Protein AF-A0A6A6KJC9-F1 (afdb_monomer_lite)

pLDDT: mean 79.43, std 9.62, range [48.19, 94.62]

Radius of gyration: 20.09 Å; chains: 1; bounding box: 45×22×59 Å

Secondary structure (DSSP, 8-state):
-HHHHHHHHHHHHS-GGGHHHHHHHHTTTT-TTEEEETTEEEETTEE---TT-THHHHHIIIIIS-PPPPP-PPPPTT-SS-HHHHHHHHHHHHHHHHHHHHHHHHHHHHHHHHHTT------

Structure (mmCIF, N/CA/C/O backbone):
data_AF-A0A6A6KJC9-F1
#
_entry.id   AF-A0A6A6KJC9-F1
#
loop_
_atom_site.group_PDB
_atom_site.id
_atom_site.type_symbol
_atom_site.label_atom_id
_atom_site.label_alt_id
_atom_site.label_comp_id
_atom_site.label_asym_id
_atom_site.label_entity_id
_atom_site.label_seq_id
_atom_site.pdbx_PDB_ins_code
_atom_site.Cartn_x
_atom_site.Cartn_y
_atom_site.Cartn_z
_atom_site.occupancy
_atom_site.B_iso_or_equiv
_atom_site.auth_seq_id
_atom_site.auth_comp_id
_atom_site.auth_asym_id
_atom_site.auth_atom_id
_atom_site.pdbx_PDB_model_num
ATOM 1 N N . MET A 1 1 ? -8.415 12.794 -8.286 1.00 52.62 1 MET A N 1
ATOM 2 C CA . MET A 1 1 ? -8.179 12.027 -9.533 1.00 52.62 1 MET A CA 1
ATOM 3 C C . MET A 1 1 ? -6.768 12.202 -10.103 1.00 52.62 1 MET A C 1
ATOM 5 O O . MET A 1 1 ? -6.273 11.248 -10.677 1.00 52.62 1 MET A O 1
ATOM 9 N N . MET A 1 2 ? -6.101 13.354 -9.926 1.00 54.94 2 MET A N 1
ATOM 10 C CA . MET A 1 2 ? -4.710 13.559 -10.385 1.00 54.94 2 MET A CA 1
ATOM 11 C C . MET A 1 2 ? -3.677 12.729 -9.589 1.00 54.94 2 MET A C 1
ATOM 13 O O . MET A 1 2 ? -2.766 12.174 -10.182 1.00 54.94 2 MET A O 1
ATOM 17 N N . LEU A 1 3 ? -3.915 12.525 -8.286 1.00 65.56 3 LEU A N 1
ATOM 18 C CA . LEU A 1 3 ? -3.017 11.786 -7.385 1.00 65.56 3 LEU A CA 1
ATOM 19 C C . LEU A 1 3 ? -2.833 10.303 -7.749 1.00 65.56 3 LEU A C 1
ATOM 21 O O . LEU A 1 3 ? -1.735 9.787 -7.636 1.00 65.56 3 LEU A O 1
ATOM 25 N N . LEU A 1 4 ? -3.868 9.629 -8.264 1.00 74.62 4 LEU A N 1
ATOM 26 C CA . LEU A 1 4 ? -3.800 8.188 -8.539 1.00 74.62 4 LEU A CA 1
ATOM 27 C C . LEU A 1 4 ? -2.798 7.848 -9.651 1.00 74.62 4 LEU A C 1
ATOM 29 O O . LEU A 1 4 ? -2.110 6.838 -9.583 1.00 74.62 4 LEU A O 1
ATOM 33 N N . LEU A 1 5 ? -2.726 8.683 -10.692 1.00 74.50 5 LEU A N 1
ATOM 34 C CA . LEU A 1 5 ? -1.767 8.486 -11.782 1.00 74.50 5 LEU A CA 1
ATOM 35 C C . LEU A 1 5 ? -0.338 8.785 -11.324 1.00 74.50 5 LEU A C 1
ATOM 37 O O . LEU A 1 5 ? 0.590 8.141 -11.805 1.00 74.50 5 LEU A O 1
ATOM 41 N N . ASP A 1 6 ? -0.173 9.729 -10.397 1.00 78.94 6 ASP A N 1
ATOM 42 C CA . ASP A 1 6 ? 1.119 10.041 -9.789 1.00 78.94 6 ASP A CA 1
ATOM 43 C C . ASP A 1 6 ? 1.570 8.928 -8.831 1.00 78.94 6 ASP A C 1
ATOM 45 O O . ASP A 1 6 ? 2.737 8.551 -8.86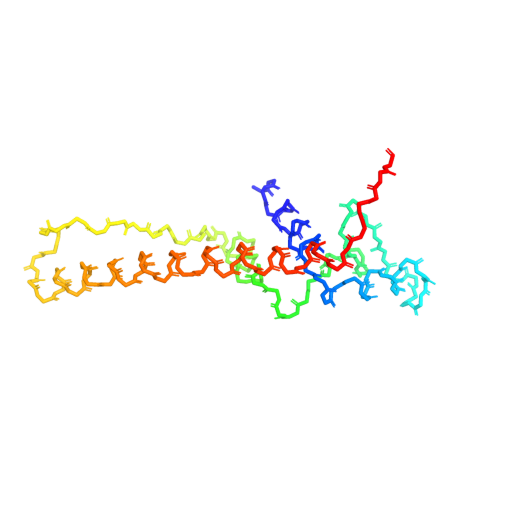4 1.00 78.94 6 ASP A O 1
ATOM 49 N N . ASP A 1 7 ? 0.649 8.325 -8.073 1.00 79.88 7 ASP A N 1
ATOM 50 C CA . ASP A 1 7 ? 0.915 7.155 -7.228 1.00 79.88 7 ASP A CA 1
ATOM 51 C C . ASP A 1 7 ? 1.340 5.951 -8.079 1.00 79.88 7 ASP A C 1
ATOM 53 O O . ASP A 1 7 ? 2.330 5.292 -7.772 1.00 79.88 7 ASP A O 1
ATOM 57 N N . ILE A 1 8 ? 0.638 5.697 -9.193 1.00 77.94 8 ILE A N 1
ATOM 58 C CA . ILE A 1 8 ? 1.004 4.637 -10.146 1.00 77.94 8 ILE A CA 1
ATOM 59 C C . ILE A 1 8 ? 2.374 4.923 -10.763 1.00 77.94 8 ILE A C 1
ATOM 61 O O . ILE A 1 8 ? 3.186 4.009 -10.890 1.00 77.94 8 ILE A O 1
ATOM 65 N N . ARG A 1 9 ? 2.653 6.179 -11.131 1.00 76.81 9 ARG A N 1
ATOM 66 C CA . ARG A 1 9 ? 3.959 6.562 -11.675 1.00 76.81 9 ARG A CA 1
ATOM 67 C C . ARG A 1 9 ? 5.062 6.343 -10.642 1.00 76.81 9 ARG A C 1
ATOM 69 O O . ARG A 1 9 ? 6.051 5.693 -10.959 1.00 76.81 9 ARG A O 1
ATOM 76 N N . SER A 1 10 ? 4.854 6.788 -9.405 1.00 76.94 10 SER A N 1
ATOM 77 C CA . SER A 1 10 ? 5.802 6.583 -8.312 1.00 76.94 10 SER A CA 1
ATOM 78 C C . SER A 1 10 ? 6.018 5.097 -8.017 1.00 76.94 10 SER A C 1
ATOM 80 O O . SER A 1 10 ? 7.159 4.681 -7.858 1.00 76.94 10 SER A O 1
ATOM 82 N N . GLU A 1 11 ? 4.968 4.266 -8.028 1.00 77.75 11 GLU A N 1
ATOM 83 C CA . GLU A 1 11 ? 5.092 2.809 -7.856 1.00 77.75 11 GLU A CA 1
ATOM 84 C C . GLU A 1 11 ? 5.934 2.171 -8.973 1.00 77.75 11 GLU A C 1
ATOM 86 O O . GLU A 1 11 ? 6.785 1.317 -8.707 1.00 77.75 11 GLU A O 1
ATOM 91 N N . ILE A 1 12 ? 5.705 2.589 -10.223 1.00 71.56 12 ILE A N 1
ATOM 92 C CA . ILE A 1 12 ? 6.445 2.105 -11.395 1.00 71.56 12 ILE A CA 1
ATOM 93 C C . ILE A 1 12 ? 7.914 2.549 -11.345 1.00 71.56 12 ILE A C 1
ATOM 95 O O . ILE A 1 12 ? 8.790 1.788 -11.757 1.00 71.56 12 ILE A O 1
ATOM 99 N N . GLU A 1 13 ? 8.194 3.750 -10.843 1.00 72.44 13 GLU A N 1
ATOM 100 C CA . GLU A 1 13 ? 9.547 4.306 -10.745 1.00 72.44 13 GLU A CA 1
ATOM 101 C C . GLU A 1 13 ? 10.355 3.727 -9.569 1.00 72.44 13 GLU A C 1
ATOM 103 O O . GLU A 1 13 ? 11.558 3.534 -9.718 1.00 72.44 13 GLU A O 1
ATOM 108 N N . ASN A 1 14 ? 9.721 3.399 -8.434 1.00 67.56 14 ASN A N 1
ATOM 109 C CA . ASN A 1 14 ? 10.399 2.955 -7.199 1.00 67.56 14 ASN A CA 1
ATOM 110 C C . ASN A 1 14 ? 10.549 1.425 -7.031 1.00 67.56 14 ASN A C 1
ATOM 112 O O . ASN A 1 14 ? 11.027 0.987 -5.987 1.00 67.56 14 ASN A O 1
ATOM 116 N N . THR A 1 15 ? 10.123 0.592 -7.994 1.00 66.06 15 THR A N 1
ATOM 117 C CA . THR A 1 15 ? 10.142 -0.883 -7.845 1.00 66.06 15 THR A CA 1
ATOM 118 C C . THR A 1 15 ? 11.050 -1.577 -8.871 1.00 66.06 15 THR A C 1
ATOM 120 O O . THR A 1 15 ? 10.670 -1.776 -10.026 1.00 66.06 15 THR A O 1
ATOM 123 N N . ASP A 1 16 ? 12.213 -2.055 -8.425 1.00 56.84 16 ASP A N 1
ATOM 124 C CA . ASP A 1 16 ? 13.262 -2.692 -9.243 1.00 56.84 16 ASP A CA 1
ATOM 125 C C . ASP A 1 16 ? 12.863 -3.896 -10.082 1.00 56.84 16 ASP A C 1
ATOM 127 O O . ASP A 1 16 ? 13.325 -4.073 -11.210 1.00 56.84 16 ASP A O 1
ATOM 131 N N . SER A 1 17 ? 11.960 -4.730 -9.571 1.00 55.03 17 SER A N 1
ATOM 132 C CA . SER A 1 17 ? 11.511 -5.942 -10.268 1.00 55.03 17 SER A CA 1
ATOM 133 C C . SER A 1 17 ? 10.755 -5.636 -11.573 1.00 55.03 17 SER A C 1
ATOM 135 O O . SER A 1 17 ? 10.410 -6.547 -12.321 1.00 55.03 17 SER A O 1
ATOM 137 N N . ARG A 1 18 ? 10.472 -4.354 -11.844 1.00 58.44 18 ARG A N 1
ATOM 138 C CA . ARG A 1 18 ? 9.682 -3.858 -12.979 1.00 58.44 18 ARG A CA 1
ATOM 139 C C . ARG A 1 18 ? 10.534 -3.170 -14.045 1.00 58.44 18 ARG A C 1
ATOM 141 O O . ARG A 1 18 ? 10.025 -2.929 -15.139 1.00 58.44 18 ARG A O 1
ATOM 148 N N . CYS A 1 19 ? 11.823 -2.936 -13.770 1.00 61.00 19 CYS A N 1
ATOM 149 C CA . CYS A 1 19 ? 12.797 -2.477 -14.763 1.00 61.00 19 CYS A CA 1
ATOM 150 C C . CYS A 1 19 ? 12.878 -3.449 -15.944 1.00 61.00 19 CYS A C 1
ATOM 152 O O . CYS A 1 19 ? 12.959 -3.002 -17.078 1.00 61.00 19 CYS A O 1
ATOM 154 N N . GLN A 1 20 ? 12.742 -4.757 -15.699 1.00 71.44 20 GLN A N 1
ATOM 155 C CA . GLN A 1 20 ? 12.757 -5.768 -16.757 1.00 71.44 20 GLN A CA 1
ATOM 156 C C . GLN A 1 20 ? 11.606 -5.589 -17.757 1.00 71.44 20 GLN A C 1
ATOM 158 O O . GLN A 1 20 ? 11.859 -5.485 -18.949 1.00 71.44 20 GLN A O 1
ATOM 163 N N . LEU A 1 21 ? 10.356 -5.487 -17.288 1.00 76.50 21 LEU A N 1
ATOM 164 C CA . LEU A 1 21 ? 9.208 -5.306 -18.184 1.00 76.50 21 LEU A CA 1
ATOM 165 C C . LEU A 1 21 ? 9.296 -3.969 -18.935 1.00 76.50 21 LEU A C 1
ATOM 167 O O . LEU A 1 21 ? 8.934 -3.893 -20.101 1.00 76.50 21 LEU A O 1
ATOM 171 N N . ARG A 1 22 ? 9.801 -2.914 -18.283 1.00 75.88 22 ARG A N 1
ATOM 172 C CA . ARG A 1 22 ? 10.021 -1.615 -18.932 1.00 75.88 22 ARG A CA 1
ATOM 173 C C . ARG A 1 22 ? 11.073 -1.718 -20.037 1.00 75.88 22 ARG A C 1
ATOM 175 O O . ARG A 1 22 ? 10.779 -1.324 -21.159 1.00 75.88 22 ARG A O 1
ATOM 182 N N . CYS A 1 23 ? 12.231 -2.311 -19.745 1.00 75.06 23 CYS A N 1
ATOM 183 C CA . CYS A 1 23 ? 13.276 -2.575 -20.731 1.00 75.06 23 CYS A CA 1
ATOM 184 C C . CYS A 1 23 ? 12.756 -3.438 -21.884 1.00 75.06 23 CYS A C 1
ATOM 186 O O . CYS A 1 23 ? 12.997 -3.108 -23.030 1.00 75.06 23 CYS A O 1
ATOM 188 N N . GLU A 1 24 ? 11.968 -4.481 -21.620 1.00 80.38 24 GLU A N 1
ATOM 189 C CA . GLU A 1 24 ? 11.394 -5.336 -22.669 1.00 80.38 24 GLU A CA 1
ATOM 190 C C . GLU A 1 24 ? 10.405 -4.588 -23.586 1.00 80.38 24 GLU A C 1
ATOM 192 O O . GLU A 1 24 ? 10.312 -4.902 -24.778 1.00 80.38 24 GLU A O 1
ATOM 197 N N . VAL A 1 25 ? 9.678 -3.591 -23.066 1.00 83.44 25 VAL A N 1
ATOM 198 C CA . VAL A 1 25 ? 8.823 -2.712 -23.884 1.00 83.44 25 VAL A CA 1
ATOM 199 C C . VAL A 1 25 ? 9.662 -1.688 -24.660 1.00 83.44 25 VAL A C 1
ATOM 201 O O . VAL A 1 25 ? 9.383 -1.457 -25.835 1.00 83.44 25 VAL A O 1
ATOM 204 N N . GLU A 1 26 ? 10.695 -1.103 -24.045 1.00 80.69 26 GLU A N 1
ATOM 205 C CA . GLU A 1 26 ? 11.609 -0.139 -24.690 1.00 80.69 26 GLU A CA 1
ATOM 206 C C . GLU A 1 26 ? 12.463 -0.789 -25.789 1.00 80.69 26 GLU A C 1
ATOM 208 O O . GLU A 1 26 ? 12.618 -0.222 -26.869 1.00 80.69 26 GLU A O 1
ATOM 213 N N . ASP A 1 27 ? 12.934 -2.013 -25.551 1.00 79.81 27 ASP A N 1
ATOM 214 C CA . ASP A 1 27 ? 13.699 -2.839 -26.489 1.00 79.81 27 ASP A CA 1
ATOM 215 C C . ASP A 1 27 ? 12.812 -3.447 -27.595 1.00 79.81 27 ASP A C 1
ATOM 217 O O . ASP A 1 27 ? 13.309 -4.119 -28.502 1.00 79.81 27 ASP A O 1
ATOM 221 N N . GLY A 1 28 ? 11.490 -3.235 -27.536 1.00 78.25 28 GLY A N 1
ATOM 222 C CA . GLY A 1 28 ? 10.529 -3.697 -28.540 1.00 78.25 28 GLY A CA 1
ATOM 223 C C . GLY A 1 28 ? 10.291 -5.211 -28.550 1.00 78.25 28 GLY A C 1
ATOM 224 O O . GLY A 1 28 ? 9.768 -5.741 -29.531 1.00 78.25 28 GLY A O 1
ATOM 225 N N . GLN A 1 29 ? 10.650 -5.921 -27.476 1.00 79.06 29 GLN A N 1
ATOM 226 C CA . GLN A 1 29 ? 10.538 -7.383 -27.395 1.00 79.06 29 GLN A CA 1
ATOM 227 C C . GLN A 1 29 ? 9.092 -7.868 -27.208 1.00 79.06 29 GLN A C 1
ATOM 229 O O . GLN A 1 29 ? 8.761 -8.983 -27.610 1.00 79.06 29 GLN A O 1
ATOM 234 N N . LEU A 1 30 ? 8.218 -7.036 -26.631 1.00 76.12 30 LEU A N 1
ATOM 235 C CA . LEU A 1 30 ? 6.838 -7.405 -26.283 1.00 76.12 30 LEU A CA 1
ATOM 236 C C . LEU A 1 30 ? 5.802 -7.123 -27.392 1.00 76.12 30 LEU A C 1
ATOM 238 O O . LEU A 1 30 ? 4.641 -7.513 -27.262 1.00 76.12 30 LEU A O 1
ATOM 242 N N . GLY A 1 31 ? 6.216 -6.519 -28.511 1.00 82.31 31 GLY A N 1
ATOM 243 C CA . GLY A 1 31 ? 5.363 -6.257 -29.677 1.00 82.31 31 GLY A CA 1
ATOM 244 C C . GLY A 1 31 ? 4.636 -4.904 -29.657 1.00 82.31 31 GLY A C 1
ATOM 245 O O . GLY A 1 31 ? 4.745 -4.125 -28.717 1.00 82.31 31 GLY A O 1
ATOM 246 N N . VAL A 1 32 ? 3.892 -4.620 -30.733 1.00 80.44 32 VAL A N 1
ATOM 247 C CA . VAL A 1 32 ? 3.322 -3.286 -31.043 1.00 80.44 32 VAL A CA 1
ATOM 248 C C . VAL A 1 32 ? 2.193 -2.822 -30.120 1.00 80.44 32 VAL A C 1
ATOM 250 O O . VAL A 1 32 ? 1.890 -1.633 -30.074 1.00 80.44 32 VAL A O 1
ATOM 253 N N . ASP A 1 33 ? 1.567 -3.746 -29.393 1.00 88.12 33 ASP A N 1
ATOM 254 C CA . ASP A 1 33 ? 0.469 -3.438 -28.471 1.00 88.12 33 ASP A CA 1
ATOM 255 C C . ASP A 1 33 ? 0.961 -2.873 -27.133 1.00 88.12 33 ASP A C 1
ATOM 257 O O . ASP A 1 33 ? 0.171 -2.312 -26.364 1.00 88.12 33 ASP A O 1
ATOM 261 N N . TRP A 1 34 ? 2.261 -3.017 -26.859 1.00 88.62 34 TRP A N 1
ATOM 262 C CA . TRP A 1 34 ? 2.918 -2.461 -25.688 1.00 88.62 34 TRP A CA 1
ATOM 263 C C . TRP A 1 34 ? 3.519 -1.104 -26.021 1.00 88.6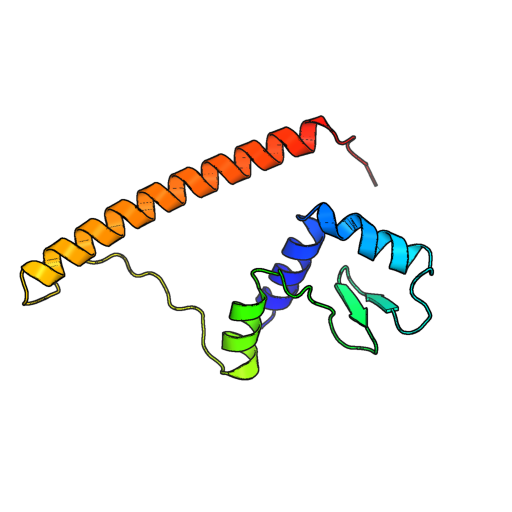2 34 TRP A C 1
ATOM 265 O O . TRP A 1 34 ? 4.197 -0.923 -27.029 1.00 88.62 34 TRP A O 1
ATOM 275 N N . SER A 1 35 ? 3.269 -0.127 -25.160 1.00 87.50 35 SER A N 1
ATOM 276 C CA . SER A 1 35 ? 3.826 1.215 -25.313 1.00 87.50 35 SER A CA 1
ATOM 277 C C . SER A 1 35 ? 4.078 1.844 -23.956 1.00 87.50 35 SER A C 1
ATOM 279 O O . SER A 1 35 ? 3.434 1.495 -22.967 1.00 87.50 35 SER A O 1
ATOM 281 N N . ILE A 1 36 ? 5.012 2.788 -23.907 1.00 84.50 36 ILE A N 1
ATOM 282 C CA . ILE A 1 36 ? 5.256 3.608 -22.722 1.00 84.50 36 ILE A CA 1
ATOM 283 C C . ILE A 1 36 ? 4.809 5.032 -23.028 1.00 84.50 36 ILE A C 1
ATOM 285 O O . ILE A 1 36 ? 5.165 5.602 -24.058 1.00 84.50 36 ILE A O 1
ATOM 289 N N . SER A 1 37 ? 4.017 5.617 -22.131 1.00 83.25 37 SER A N 1
ATOM 290 C CA . SER A 1 37 ? 3.558 7.001 -22.244 1.00 83.25 37 SER A CA 1
ATOM 291 C C . SER A 1 37 ? 3.645 7.693 -20.890 1.00 83.25 37 SER A C 1
ATOM 293 O O . SER A 1 37 ? 3.038 7.240 -19.923 1.00 83.25 37 SER A O 1
ATOM 295 N N . ASN A 1 38 ? 4.407 8.790 -20.807 1.00 77.94 38 ASN A N 1
ATOM 296 C CA . ASN A 1 38 ? 4.589 9.583 -19.581 1.00 77.94 38 ASN A CA 1
ATOM 297 C C . ASN A 1 38 ? 4.975 8.741 -18.342 1.00 77.94 38 ASN A C 1
ATOM 299 O O . ASN A 1 38 ? 4.448 8.959 -17.247 1.00 77.94 38 ASN A O 1
ATOM 303 N N . GLY A 1 39 ? 5.852 7.749 -18.538 1.00 77.75 39 GLY A N 1
ATOM 304 C CA . GLY A 1 39 ? 6.310 6.826 -17.490 1.00 77.75 39 GLY A CA 1
ATOM 305 C C . GLY A 1 39 ? 5.349 5.672 -17.166 1.00 77.75 39 GLY A C 1
ATOM 306 O O . GLY A 1 39 ? 5.671 4.833 -16.332 1.00 77.75 39 GLY A O 1
ATOM 307 N N . LEU A 1 40 ? 4.186 5.589 -17.823 1.00 82.19 40 LEU A N 1
ATOM 308 C CA . LEU A 1 40 ? 3.218 4.503 -17.646 1.00 82.19 40 LEU A CA 1
ATOM 309 C C . LEU A 1 40 ? 3.390 3.434 -18.725 1.00 82.19 40 LEU A C 1
ATOM 311 O O . LEU A 1 40 ? 3.508 3.758 -19.906 1.00 82.19 40 LEU A O 1
ATOM 315 N N . ILE A 1 41 ? 3.324 2.165 -18.323 1.00 86.69 41 ILE A N 1
ATOM 316 C CA . ILE A 1 41 ? 3.270 1.027 -19.245 1.00 86.69 41 ILE A CA 1
ATOM 317 C C . ILE A 1 41 ? 1.819 0.837 -19.693 1.00 86.69 41 ILE A C 1
ATOM 319 O O . ILE A 1 41 ? 0.910 0.725 -18.865 1.00 86.69 41 ILE A O 1
ATOM 323 N N . LEU A 1 42 ? 1.599 0.796 -21.003 1.00 87.88 42 LEU A N 1
ATOM 324 C CA . LEU A 1 42 ? 0.300 0.594 -21.626 1.00 87.88 42 LEU A CA 1
ATOM 325 C C . LEU A 1 42 ? 0.283 -0.711 -22.425 1.00 87.88 42 LEU A C 1
ATOM 327 O O . LEU A 1 42 ? 1.230 -1.013 -23.146 1.00 87.88 42 LEU A O 1
ATOM 331 N N . TYR A 1 43 ? -0.836 -1.427 -22.353 1.00 88.75 43 TYR A N 1
ATOM 332 C CA . TYR A 1 43 ? -1.177 -2.551 -23.220 1.00 88.75 43 TYR A CA 1
ATOM 333 C C . TYR A 1 43 ? -2.510 -2.258 -23.916 1.00 88.75 43 TYR A C 1
ATOM 335 O O . TYR A 1 43 ? -3.518 -2.029 -23.242 1.00 88.75 43 TYR A O 1
ATOM 343 N N . CYS A 1 4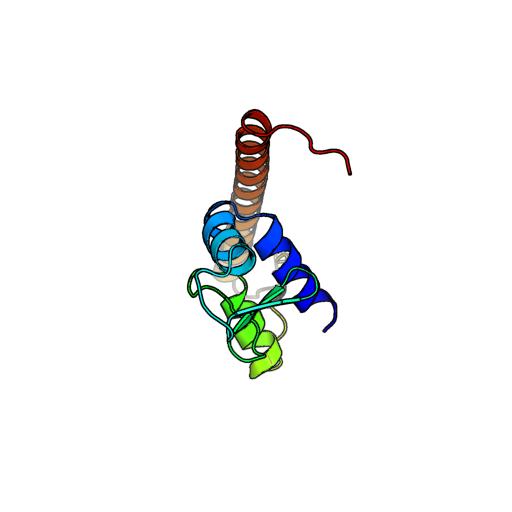4 ? -2.535 -2.219 -25.253 1.00 86.12 44 CYS A N 1
ATOM 344 C CA . CYS A 1 44 ? -3.739 -1.919 -26.048 1.00 86.12 44 CYS A CA 1
ATOM 345 C C . CYS A 1 44 ? -4.488 -0.653 -25.570 1.00 86.12 44 CYS A C 1
ATOM 347 O O . CYS A 1 44 ? -5.703 -0.677 -25.358 1.00 86.12 44 CYS A O 1
ATOM 349 N N . HIS A 1 45 ? -3.762 0.449 -25.346 1.00 83.31 45 HIS A N 1
ATOM 350 C CA . HIS A 1 45 ? -4.276 1.721 -24.798 1.00 83.31 45 HIS A CA 1
ATOM 351 C C . HIS A 1 45 ? -4.821 1.672 -23.357 1.00 83.31 45 HIS A C 1
ATOM 353 O O . HIS A 1 45 ? -5.473 2.617 -22.913 1.00 83.31 45 HIS A O 1
ATOM 359 N N . ARG A 1 46 ? -4.561 0.601 -22.601 1.00 86.69 46 ARG A N 1
ATOM 360 C CA . ARG A 1 46 ? -4.929 0.483 -21.183 1.00 86.69 46 ARG A CA 1
ATOM 361 C C . ARG A 1 46 ? -3.684 0.506 -20.317 1.00 86.69 46 ARG A C 1
ATOM 363 O O . ARG A 1 46 ? -2.675 -0.074 -20.695 1.00 86.69 46 ARG A O 1
ATOM 370 N N . ILE A 1 47 ? -3.770 1.133 -19.147 1.00 85.88 47 ILE A N 1
ATOM 371 C CA . ILE A 1 47 ? -2.680 1.097 -18.167 1.00 85.88 47 ILE A CA 1
ATOM 372 C C . ILE A 1 47 ? -2.495 -0.344 -17.707 1.00 85.88 47 ILE A C 1
ATOM 374 O O . ILE A 1 47 ? -3.433 -0.971 -17.210 1.00 85.88 47 ILE A O 1
ATOM 378 N N . TYR A 1 48 ? -1.286 -0.861 -17.890 1.00 85.69 48 TYR A N 1
ATOM 379 C CA . TYR A 1 48 ? -0.910 -2.161 -17.375 1.00 85.69 48 TYR A CA 1
ATOM 380 C C . TYR A 1 48 ? -0.475 -2.022 -15.915 1.00 85.69 48 TYR A C 1
ATOM 382 O O . TYR A 1 48 ? 0.471 -1.303 -15.588 1.00 85.69 48 TYR A O 1
ATOM 390 N N . LEU A 1 49 ? -1.165 -2.746 -15.038 1.00 82.31 49 LEU A N 1
ATOM 391 C CA . LEU A 1 49 ? -0.811 -2.908 -13.633 1.00 82.31 49 LEU A CA 1
ATOM 392 C C . LEU A 1 49 ? -0.521 -4.381 -13.381 1.00 82.31 49 LEU A C 1
ATOM 394 O O . LEU A 1 49 ? -1.293 -5.254 -13.777 1.00 82.31 49 LEU A O 1
ATOM 398 N N . GLN A 1 50 ? 0.596 -4.660 -12.715 1.00 79.62 50 GLN A N 1
ATOM 399 C CA . GLN A 1 50 ? 0.914 -6.021 -12.304 1.00 79.62 50 GLN A CA 1
ATOM 400 C C . GLN A 1 50 ? -0.088 -6.498 -11.245 1.00 79.62 50 GLN A C 1
ATOM 402 O O . GLN A 1 50 ? -0.415 -5.703 -10.370 1.00 79.62 50 GLN A O 1
ATOM 407 N N . PRO A 1 51 ? -0.494 -7.783 -11.239 1.00 78.88 51 PRO A N 1
ATOM 408 C CA . PRO A 1 51 ? -1.392 -8.351 -10.224 1.00 78.88 51 PRO A CA 1
ATOM 409 C C . PRO A 1 51 ? -0.881 -8.271 -8.777 1.00 78.88 51 PRO A C 1
ATOM 411 O O . PRO A 1 51 ? -1.655 -8.450 -7.844 1.00 78.88 51 PRO A O 1
ATOM 414 N N . THR A 1 52 ? 0.415 -8.021 -8.585 1.00 78.94 52 THR A N 1
ATOM 415 C CA . THR A 1 52 ? 1.066 -7.845 -7.278 1.00 78.94 52 THR A CA 1
ATOM 416 C C . THR A 1 52 ? 1.150 -6.383 -6.831 1.00 78.94 52 THR A C 1
ATOM 418 O O . THR A 1 52 ? 1.679 -6.116 -5.755 1.00 78.94 52 THR A O 1
ATOM 421 N N . SER A 1 53 ? 0.667 -5.432 -7.639 1.00 81.06 53 SER A N 1
ATOM 422 C CA . SER A 1 53 ? 0.708 -4.006 -7.306 1.00 81.06 53 SER A CA 1
ATOM 423 C C . SER A 1 53 ? -0.137 -3.714 -6.054 1.00 81.06 53 SER A C 1
ATOM 425 O O . SER A 1 53 ? -1.314 -4.092 -6.003 1.00 81.06 53 SER A O 1
ATOM 427 N N . PRO A 1 54 ? 0.412 -2.994 -5.058 1.00 77.25 54 PRO A N 1
ATOM 428 C CA . PRO A 1 54 ? -0.346 -2.576 -3.880 1.00 77.25 54 PRO A CA 1
ATOM 429 C C . PRO A 1 54 ? -1.462 -1.576 -4.224 1.00 77.25 54 PRO A C 1
ATOM 431 O O . PRO A 1 54 ? -2.417 -1.437 -3.461 1.00 77.25 54 PRO A O 1
ATOM 434 N N . LEU A 1 55 ? -1.390 -0.905 -5.380 1.00 82.62 55 LEU A N 1
ATOM 435 C CA . LEU A 1 55 ? -2.388 0.074 -5.811 1.00 82.62 55 LEU A CA 1
ATOM 436 C C . LEU A 1 55 ? -3.651 -0.557 -6.404 1.00 82.62 55 LEU A C 1
ATOM 438 O O . LEU A 1 55 ? -4.646 0.149 -6.556 1.00 82.62 55 LEU A O 1
ATOM 442 N N . ILE A 1 56 ? -3.675 -1.864 -6.697 1.00 84.94 56 ILE A N 1
ATOM 443 C CA . ILE A 1 56 ? -4.861 -2.536 -7.263 1.00 84.94 56 ILE A CA 1
ATOM 444 C C . ILE A 1 56 ? -6.095 -2.302 -6.396 1.00 84.94 56 ILE A C 1
ATOM 446 O O . ILE A 1 56 ? -7.151 -1.935 -6.910 1.00 84.94 56 ILE A O 1
ATOM 450 N N . HIS A 1 57 ? -5.968 -2.480 -5.080 1.00 82.25 57 HIS A N 1
ATOM 451 C CA . HIS A 1 57 ? -7.090 -2.297 -4.162 1.00 82.25 57 HIS A CA 1
ATOM 452 C C . HIS A 1 57 ? -7.569 -0.845 -4.138 1.00 82.25 57 HIS A C 1
ATOM 454 O O . HIS A 1 57 ? -8.773 -0.605 -4.180 1.00 82.25 57 HIS A O 1
ATOM 460 N N . THR A 1 58 ? -6.642 0.113 -4.159 1.00 80.94 58 THR A N 1
ATOM 461 C CA . THR A 1 58 ? -6.944 1.549 -4.208 1.00 80.94 58 THR A CA 1
ATOM 462 C C . THR A 1 58 ? -7.644 1.938 -5.508 1.00 80.94 58 THR A C 1
ATOM 464 O O . THR A 1 58 ? -8.619 2.685 -5.484 1.00 80.94 58 THR A O 1
ATOM 467 N N . ILE A 1 59 ? -7.197 1.406 -6.648 1.00 82.38 59 ILE A N 1
ATOM 468 C CA . ILE A 1 59 ? -7.798 1.665 -7.961 1.00 82.38 59 ILE A CA 1
ATOM 469 C C . ILE A 1 59 ? -9.194 1.051 -8.033 1.00 82.38 59 ILE A C 1
ATOM 471 O O . ILE A 1 59 ? -10.133 1.713 -8.464 1.00 82.38 59 ILE A O 1
ATOM 475 N N . ILE A 1 60 ? -9.357 -0.195 -7.587 1.00 82.94 60 ILE A N 1
ATOM 476 C CA . ILE A 1 60 ? -10.662 -0.857 -7.576 1.00 82.94 60 ILE A CA 1
ATOM 477 C C . ILE A 1 60 ? -11.625 -0.095 -6.655 1.00 82.94 60 ILE A C 1
ATOM 479 O O . ILE A 1 60 ? -12.708 0.287 -7.089 1.00 82.94 60 ILE A O 1
ATOM 483 N N . ALA A 1 61 ? -11.232 0.196 -5.416 1.00 81.88 61 ALA A N 1
ATOM 484 C CA . ALA A 1 61 ? -12.069 0.938 -4.477 1.00 81.88 61 ALA A CA 1
ATOM 485 C C . ALA A 1 61 ? -12.421 2.339 -5.006 1.00 81.88 61 ALA A C 1
ATOM 487 O O . ALA A 1 61 ? -13.597 2.679 -5.114 1.00 81.88 61 ALA A O 1
ATOM 488 N N . GLY A 1 62 ? -11.425 3.127 -5.411 1.00 82.50 62 GLY A N 1
ATOM 489 C CA . GLY A 1 62 ? -11.611 4.528 -5.785 1.00 82.50 62 GLY A CA 1
ATOM 490 C C . GLY A 1 62 ? -12.216 4.748 -7.169 1.00 82.50 62 GLY A C 1
ATOM 491 O O . GLY A 1 62 ? -13.072 5.613 -7.325 1.00 82.50 62 GLY A O 1
ATOM 492 N N . VAL A 1 63 ? -11.799 3.985 -8.182 1.00 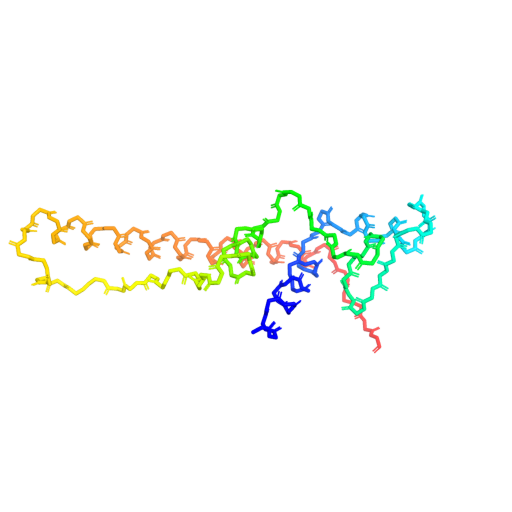80.62 63 VAL A N 1
ATOM 493 C CA . VAL A 1 63 ? -12.242 4.182 -9.575 1.00 80.62 63 VAL A CA 1
ATOM 494 C C . VAL A 1 63 ? -13.497 3.376 -9.886 1.00 80.62 63 VAL A C 1
ATOM 496 O O . VAL A 1 63 ? -14.390 3.889 -10.556 1.00 80.62 63 VAL A O 1
ATOM 499 N N . VAL A 1 64 ? -13.581 2.126 -9.414 1.00 81.56 64 VAL A N 1
ATOM 500 C CA . VAL A 1 64 ? -14.733 1.255 -9.712 1.00 81.56 64 VAL A CA 1
ATOM 501 C C . VAL A 1 64 ? -15.878 1.524 -8.745 1.00 81.56 64 VAL A C 1
ATOM 503 O O . VAL A 1 64 ? -17.027 1.607 -9.174 1.00 81.56 64 VAL A O 1
ATOM 506 N N . TYR A 1 65 ? -15.574 1.688 -7.455 1.00 82.62 65 TYR A N 1
ATOM 507 C CA . TYR A 1 65 ? -16.597 1.836 -6.417 1.00 82.62 65 TYR A CA 1
ATOM 508 C C . TYR A 1 65 ? -16.741 3.261 -5.866 1.00 82.62 65 TYR A C 1
ATOM 510 O O . TYR A 1 65 ? -17.640 3.503 -5.064 1.00 82.62 65 TYR A O 1
ATOM 518 N N . GLY A 1 66 ? -15.902 4.216 -6.288 1.00 81.88 66 GLY A N 1
ATOM 519 C CA . GLY A 1 66 ? -15.947 5.597 -5.789 1.00 81.88 66 GLY A CA 1
ATOM 520 C C . GLY A 1 66 ? -15.578 5.738 -4.307 1.00 81.88 66 GLY A C 1
ATOM 521 O O . GLY A 1 66 ? -15.887 6.757 -3.694 1.00 81.88 66 GLY A O 1
ATOM 522 N N . GLN A 1 67 ? -14.966 4.715 -3.712 1.00 79.50 67 GLN A N 1
ATOM 523 C CA . GLN A 1 67 ? -14.606 4.677 -2.301 1.00 79.50 67 GLN A CA 1
ATOM 524 C C . GLN A 1 67 ? -13.206 5.246 -2.099 1.00 79.50 67 GLN A C 1
ATOM 526 O O . GLN A 1 67 ? -12.221 4.711 -2.610 1.00 79.50 67 GLN A O 1
ATOM 531 N N . GLU A 1 68 ? -13.108 6.318 -1.316 1.00 70.44 68 GLU A N 1
ATOM 532 C CA . GLU A 1 68 ? -11.812 6.750 -0.803 1.00 70.44 68 GLU A CA 1
ATOM 533 C C . GLU A 1 68 ? -11.267 5.696 0.175 1.00 70.44 68 GLU A C 1
ATOM 535 O O . GLU A 1 68 ? -12.053 5.079 0.906 1.00 70.44 68 GLU A O 1
ATOM 540 N N . PRO A 1 69 ? -9.940 5.479 0.218 1.00 67.94 69 PRO A N 1
ATOM 541 C CA . PRO A 1 69 ? -9.335 4.633 1.235 1.00 67.94 69 PRO A CA 1
ATOM 542 C C . PRO A 1 69 ? -9.806 5.074 2.628 1.00 67.94 69 PRO A C 1
ATOM 544 O O . PRO A 1 69 ? -9.780 6.277 2.920 1.00 67.94 69 PRO A O 1
ATOM 547 N N . PRO A 1 70 ? -10.248 4.145 3.493 1.00 72.25 70 PRO A N 1
ATOM 548 C CA . PRO A 1 70 ? -10.688 4.503 4.830 1.00 72.25 70 PRO A CA 1
ATOM 549 C C . PRO A 1 70 ? -9.535 5.183 5.567 1.00 72.25 70 PRO A C 1
ATOM 551 O O . PRO A 1 70 ? -8.430 4.646 5.661 1.00 72.25 70 PRO A O 1
ATOM 554 N N . LYS A 1 71 ? -9.788 6.392 6.072 1.00 69.69 71 LYS A N 1
ATOM 555 C CA . LYS A 1 71 ? -8.816 7.101 6.901 1.00 69.69 71 LYS A CA 1
ATOM 556 C C . LYS A 1 71 ? -8.693 6.340 8.215 1.00 69.69 71 LYS A C 1
ATOM 558 O O . LYS A 1 71 ? -9.695 6.152 8.901 1.00 69.69 71 LYS A O 1
ATOM 563 N N . LEU A 1 72 ? -7.479 5.916 8.552 1.00 69.69 72 LEU A N 1
ATOM 564 C CA . LEU A 1 72 ? -7.170 5.453 9.901 1.00 69.69 72 LEU A CA 1
ATOM 565 C C . LEU A 1 72 ? -7.317 6.668 10.824 1.00 69.69 72 LEU A C 1
ATOM 567 O O . LEU A 1 72 ? -6.541 7.619 10.726 1.00 69.69 72 LEU A O 1
ATOM 571 N N . LEU A 1 73 ? -8.383 6.684 11.621 1.00 69.38 73 LEU A N 1
ATOM 572 C CA . LEU A 1 73 ? -8.606 7.700 12.643 1.00 69.38 73 LEU A CA 1
ATOM 573 C C . LEU A 1 73 ? -7.916 7.226 13.919 1.00 69.38 73 LEU A C 1
ATOM 575 O O . LEU A 1 73 ? -8.116 6.078 14.303 1.00 69.38 73 LEU A O 1
ATOM 579 N N . SER A 1 74 ? -7.145 8.102 14.562 1.00 69.88 74 SER A N 1
ATOM 580 C CA . SER A 1 74 ? -6.677 7.863 15.926 1.00 69.88 74 SER A CA 1
ATOM 581 C C . SER A 1 74 ? -7.887 7.792 16.853 1.00 69.88 74 SER A C 1
ATOM 583 O O . SER A 1 74 ? -8.744 8.680 16.829 1.00 69.88 74 SER A O 1
ATOM 585 N N . TYR A 1 75 ? -7.969 6.731 17.635 1.00 78.06 75 TYR A N 1
ATOM 586 C CA . TYR A 1 75 ? -9.023 6.491 18.592 1.00 78.06 75 TYR A CA 1
ATOM 587 C C . TYR A 1 75 ? -8.812 7.329 19.857 1.00 78.06 75 TYR A C 1
ATOM 589 O O . TYR A 1 75 ? -7.805 7.206 20.556 1.00 78.06 75 TYR A O 1
ATOM 597 N N . ASP A 1 76 ? -9.798 8.163 20.185 1.00 74.81 76 ASP A N 1
ATOM 598 C CA . ASP A 1 76 ? -9.812 8.917 21.436 1.00 74.81 76 ASP A CA 1
ATOM 599 C C . ASP A 1 76 ? -10.369 8.044 22.573 1.00 74.81 76 ASP A C 1
ATOM 601 O O . ASP A 1 76 ? -11.508 7.564 22.509 1.00 74.81 76 ASP A O 1
ATOM 605 N N . LEU A 1 77 ? -9.573 7.866 23.635 1.00 74.00 77 LEU A N 1
ATOM 606 C CA . LEU A 1 77 ? -9.951 7.111 24.835 1.00 74.00 77 LEU A CA 1
ATOM 607 C C . LEU A 1 77 ? -11.268 7.642 25.431 1.00 74.00 77 LEU A C 1
ATOM 609 O O . LEU A 1 77 ? -11.407 8.840 25.688 1.00 74.00 77 LEU A O 1
ATOM 613 N N . GLY A 1 78 ? -12.218 6.745 25.698 1.00 76.81 78 GLY A N 1
ATOM 614 C CA . GLY A 1 78 ? -13.537 7.064 26.249 1.00 76.81 78 GLY A CA 1
ATOM 615 C C . GLY A 1 78 ? -14.606 7.408 25.207 1.00 76.81 78 GLY A C 1
ATOM 616 O O . GLY A 1 78 ? -15.719 7.781 25.583 1.00 76.81 78 GLY A O 1
ATOM 617 N N . SER A 1 79 ? -14.308 7.291 23.908 1.00 78.75 79 SER A N 1
ATOM 618 C CA . SER A 1 79 ? -15.298 7.499 22.838 1.00 78.75 79 SER A CA 1
ATOM 619 C C . SER A 1 79 ? -16.250 6.304 22.644 1.00 78.75 79 SER A C 1
ATOM 621 O O . SER A 1 79 ? -17.360 6.474 22.131 1.00 78.75 79 SER A O 1
ATOM 623 N N . SER A 1 80 ? -15.878 5.112 23.123 1.00 82.44 80 SER A N 1
ATOM 624 C CA . SER A 1 80 ? -16.746 3.934 23.233 1.00 82.44 80 SER A CA 1
ATOM 625 C C . SER A 1 80 ? -17.365 3.837 24.627 1.00 82.44 80 SER A C 1
ATOM 627 O O . SER A 1 80 ? -16.687 3.970 25.639 1.00 82.44 80 SER A O 1
ATOM 629 N N . GLN A 1 81 ? -18.657 3.503 24.692 1.00 82.06 81 GLN A N 1
ATOM 630 C CA . GLN A 1 81 ? -19.354 3.210 25.955 1.00 82.06 81 GLN A CA 1
ATOM 631 C C . GLN A 1 81 ? -19.025 1.817 26.521 1.00 82.06 81 GLN A C 1
ATOM 633 O O . GLN A 1 81 ? -19.498 1.455 27.596 1.00 82.06 81 GLN A O 1
ATOM 638 N N . VAL A 1 82 ? -18.270 1.006 25.777 1.00 89.56 82 VAL A N 1
ATOM 639 C CA . VAL A 1 82 ? -17.916 -0.364 26.148 1.00 89.56 82 VAL A CA 1
ATOM 640 C C . VAL A 1 82 ? -16.423 -0.423 26.450 1.00 89.56 82 VAL A C 1
ATOM 642 O O . VAL A 1 82 ? -15.616 -0.433 25.523 1.00 89.56 82 VAL A O 1
ATOM 645 N N . ASP A 1 83 ? -16.067 -0.547 27.731 1.00 85.75 83 ASP A N 1
ATOM 646 C CA . ASP A 1 83 ? -14.678 -0.542 28.225 1.00 85.75 83 ASP A CA 1
ATOM 647 C C . ASP A 1 83 ? -13.753 -1.544 27.514 1.00 85.75 83 ASP A C 1
ATOM 649 O O . ASP A 1 83 ? -12.570 -1.279 27.309 1.00 85.75 83 ASP A O 1
ATOM 653 N N . VAL A 1 84 ? -14.272 -2.720 27.140 1.00 86.50 84 VAL A N 1
ATOM 654 C CA . VAL A 1 84 ? -13.488 -3.746 26.428 1.00 86.50 84 VAL A CA 1
ATOM 655 C C . VAL A 1 84 ? -13.137 -3.284 25.012 1.00 86.50 84 VAL A C 1
ATOM 657 O O . VAL A 1 84 ? -12.023 -3.516 24.554 1.00 86.50 84 VAL A O 1
ATOM 660 N N . ILE A 1 85 ? -14.075 -2.619 24.333 1.00 85.25 85 ILE A N 1
ATOM 661 C CA . ILE A 1 85 ? -13.864 -2.067 22.990 1.00 85.25 85 ILE A CA 1
ATOM 662 C C . ILE A 1 85 ? -12.938 -0.851 23.074 1.00 85.25 85 ILE A C 1
ATOM 664 O O . ILE A 1 85 ? -12.040 -0.722 22.253 1.00 85.25 85 ILE A O 1
ATOM 668 N N . ASP A 1 86 ? -13.119 -0.010 24.095 1.00 85.38 86 ASP A N 1
ATOM 669 C CA . ASP A 1 86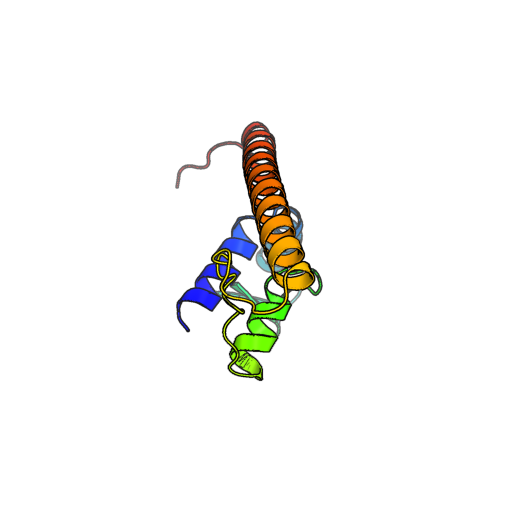 ? -12.293 1.173 24.347 1.00 85.38 86 ASP A CA 1
ATOM 670 C C . ASP A 1 86 ? -10.813 0.795 24.504 1.00 85.38 86 ASP A C 1
ATOM 672 O O . ASP A 1 86 ? -9.954 1.320 23.801 1.00 85.38 86 ASP A O 1
ATOM 676 N N . LYS A 1 87 ? -10.520 -0.215 25.335 1.00 84.44 87 LYS A N 1
ATOM 677 C CA . LYS A 1 87 ? -9.157 -0.746 25.492 1.00 84.44 87 LYS A CA 1
ATOM 678 C C . LYS A 1 87 ? -8.625 -1.399 24.220 1.00 84.44 87 LYS A C 1
ATOM 680 O O . LYS A 1 87 ? -7.494 -1.132 23.838 1.00 84.44 87 LYS A O 1
ATOM 685 N N . ALA A 1 88 ? -9.432 -2.221 23.547 1.00 85.88 88 ALA A N 1
ATOM 686 C CA . ALA A 1 88 ? -8.995 -2.918 22.339 1.00 85.88 88 ALA A CA 1
ATOM 687 C C . ALA A 1 88 ? -8.630 -1.955 21.196 1.00 85.88 88 ALA A C 1
ATOM 689 O O . ALA A 1 88 ? -7.702 -2.236 20.441 1.00 85.88 88 ALA A O 1
ATOM 690 N N . LEU A 1 89 ? -9.339 -0.828 21.064 1.00 86.88 89 LEU A N 1
ATOM 691 C CA . LEU A 1 89 ? -9.045 0.184 20.047 1.00 86.88 89 LEU A CA 1
ATOM 692 C C . LEU A 1 89 ? -7.782 0.985 20.382 1.00 86.88 89 LEU A C 1
ATOM 694 O O . LEU A 1 89 ? -6.961 1.199 19.496 1.00 86.88 89 LEU A O 1
ATOM 698 N N . VAL A 1 90 ? -7.567 1.327 21.656 1.00 86.94 90 VAL A N 1
ATOM 699 C CA . VAL A 1 90 ? -6.309 1.945 22.117 1.00 86.94 90 VAL A CA 1
ATOM 700 C C . VAL A 1 90 ? -5.111 1.023 21.883 1.00 86.94 90 VAL A C 1
ATOM 702 O O . VAL A 1 90 ? -4.078 1.461 21.374 1.00 86.94 90 VAL A O 1
ATOM 705 N N . ASP A 1 91 ? -5.247 -0.263 22.214 1.00 87.12 91 ASP A N 1
ATOM 706 C CA . ASP A 1 91 ? -4.189 -1.249 21.993 1.00 87.12 91 ASP A CA 1
ATOM 707 C C . ASP A 1 91 ? -3.901 -1.400 20.489 1.00 87.12 91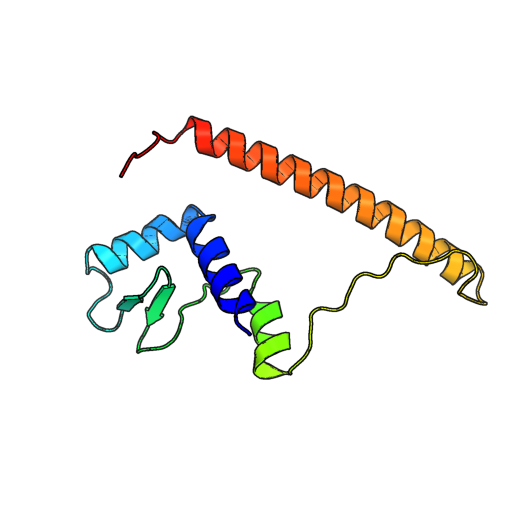 ASP A C 1
ATOM 709 O O . ASP A 1 91 ? -2.741 -1.419 20.077 1.00 87.12 91 ASP A O 1
ATOM 713 N N . CYS A 1 92 ? -4.945 -1.438 19.654 1.00 88.50 92 CYS A N 1
ATOM 714 C CA . CYS A 1 92 ? -4.816 -1.499 18.198 1.00 88.50 92 CYS A CA 1
ATOM 715 C C . CYS A 1 92 ? -4.025 -0.309 17.641 1.00 88.50 92 CYS A C 1
ATOM 717 O O . CYS A 1 92 ? -3.093 -0.512 16.864 1.00 88.50 92 CYS A O 1
ATOM 719 N N . ASP A 1 93 ? -4.335 0.911 18.077 1.00 87.81 93 ASP A N 1
ATOM 720 C CA . ASP A 1 93 ? -3.609 2.110 17.654 1.00 87.81 93 ASP A CA 1
ATOM 721 C C . ASP A 1 93 ? -2.134 2.060 18.053 1.00 87.81 93 ASP A C 1
ATOM 723 O O . ASP A 1 93 ? -1.265 2.389 17.245 1.00 87.81 93 ASP A O 1
ATOM 727 N N . SER A 1 94 ? -1.827 1.575 19.260 1.00 88.56 94 SER A N 1
ATOM 728 C CA . SER A 1 94 ? -0.435 1.428 19.699 1.00 88.56 94 SER A CA 1
ATOM 729 C C . SER A 1 94 ? 0.353 0.456 18.809 1.00 88.56 94 SER A C 1
ATOM 731 O O . SER A 1 94 ? 1.490 0.739 18.426 1.00 88.56 94 SER A O 1
ATOM 733 N N . VAL A 1 95 ? -0.283 -0.648 18.403 1.00 90.69 95 VAL A N 1
ATOM 734 C CA . VAL A 1 95 ? 0.297 -1.646 17.496 1.00 90.69 95 VAL A CA 1
ATOM 735 C C . VAL A 1 95 ? 0.446 -1.084 16.081 1.00 90.69 95 VAL A C 1
ATOM 737 O O . VAL A 1 95 ? 1.465 -1.317 15.430 1.00 90.69 95 VAL A O 1
ATOM 740 N N . LEU A 1 96 ? -0.539 -0.329 15.588 1.00 88.88 96 LEU A N 1
ATOM 741 C CA . LEU A 1 96 ? -0.473 0.297 14.266 1.00 88.88 96 LEU A CA 1
ATOM 742 C C . LEU A 1 96 ? 0.662 1.321 14.176 1.00 88.88 96 LEU A C 1
ATOM 744 O O . LEU A 1 96 ? 1.372 1.340 13.168 1.00 88.88 96 LEU A O 1
ATOM 748 N N . GLU A 1 97 ? 0.874 2.124 15.218 1.00 89.25 97 GLU A N 1
ATOM 749 C CA . GLU A 1 97 ? 1.990 3.073 15.273 1.00 89.25 97 GLU A CA 1
ATOM 750 C C . GLU A 1 97 ? 3.351 2.363 15.298 1.00 89.25 97 GLU A C 1
ATOM 752 O O . GLU A 1 97 ? 4.270 2.753 14.572 1.00 89.25 97 GLU A O 1
ATOM 757 N N . GLU A 1 98 ? 3.480 1.265 16.048 1.00 94.62 98 GLU A N 1
ATOM 758 C CA . GLU A 1 98 ? 4.702 0.453 16.056 1.00 94.62 98 GLU A CA 1
ATOM 759 C C . GLU A 1 98 ? 4.993 -0.158 14.674 1.00 94.62 98 GLU A C 1
ATOM 761 O O . GLU A 1 98 ? 6.112 -0.061 14.158 1.00 94.62 98 GLU A O 1
ATOM 766 N N . ILE A 1 99 ? 3.980 -0.748 14.032 1.00 92.12 99 ILE A N 1
ATOM 767 C CA . ILE A 1 99 ? 4.106 -1.310 12.681 1.00 92.12 99 ILE A CA 1
ATOM 768 C C . ILE A 1 99 ? 4.502 -0.219 11.686 1.00 92.12 99 ILE A C 1
ATOM 770 O O . ILE A 1 99 ? 5.377 -0.438 10.844 1.00 92.12 99 ILE A O 1
ATOM 774 N N . ARG A 1 100 ? 3.886 0.964 11.777 1.00 88.38 100 ARG A N 1
ATOM 775 C CA . ARG A 1 100 ? 4.187 2.097 10.899 1.00 88.38 100 ARG A CA 1
ATOM 776 C C . ARG A 1 100 ? 5.642 2.530 11.034 1.00 88.38 100 ARG A C 1
ATOM 778 O O . ARG A 1 100 ? 6.308 2.713 10.014 1.00 88.38 100 ARG A O 1
ATOM 785 N N . LEU A 1 101 ? 6.140 2.647 12.263 1.00 93.25 101 LEU A N 1
ATOM 786 C CA . LEU A 1 101 ? 7.534 2.983 12.535 1.00 93.25 101 LEU A CA 1
ATOM 787 C C . LEU A 1 101 ? 8.488 1.953 11.913 1.00 93.25 101 LEU A C 1
ATOM 789 O O . LEU A 1 101 ? 9.417 2.327 11.196 1.00 93.25 101 LEU A O 1
ATOM 793 N N . HIS A 1 102 ? 8.241 0.661 12.137 1.00 94.31 102 HIS A N 1
ATOM 794 C CA . HIS A 1 102 ? 9.085 -0.404 11.593 1.00 94.31 102 HIS A CA 1
ATOM 795 C C . HIS A 1 102 ? 9.054 -0.459 10.063 1.00 94.31 102 HIS A C 1
ATOM 797 O O . HIS A 1 102 ? 10.100 -0.628 9.436 1.00 94.31 102 HIS A O 1
ATOM 803 N N . LEU A 1 103 ? 7.887 -0.267 9.443 1.00 93.19 103 LEU A N 1
ATOM 804 C CA . LEU A 1 103 ? 7.768 -0.207 7.985 1.00 93.19 103 LEU A CA 1
ATOM 805 C C . LEU A 1 103 ? 8.543 0.975 7.404 1.00 93.19 103 LEU A C 1
ATOM 807 O O . LEU A 1 103 ? 9.260 0.802 6.422 1.00 93.19 103 LEU A O 1
ATOM 811 N N . GLN A 1 104 ? 8.447 2.155 8.018 1.00 92.38 104 GLN A N 1
ATOM 812 C CA . GLN A 1 104 ? 9.210 3.328 7.586 1.00 92.38 104 GLN A CA 1
ATOM 813 C C . GLN A 1 104 ? 10.718 3.085 7.692 1.00 92.38 104 GLN A C 1
ATOM 815 O O . GLN A 1 104 ? 11.460 3.383 6.757 1.00 92.38 104 GLN A O 1
ATOM 820 N N . GLN A 1 105 ? 11.177 2.492 8.795 1.00 93.06 105 GLN A N 1
ATOM 821 C CA . GLN A 1 105 ? 12.584 2.127 8.965 1.00 93.06 105 GLN A CA 1
ATOM 822 C C . GLN A 1 105 ? 13.040 1.111 7.912 1.00 93.06 105 GLN A C 1
ATOM 824 O O . GLN A 1 105 ? 14.084 1.306 7.293 1.00 93.06 105 GLN A O 1
ATOM 829 N N . ALA A 1 106 ? 12.250 0.063 7.665 1.00 90.94 106 ALA A N 1
ATOM 830 C CA . ALA A 1 106 ? 12.553 -0.947 6.656 1.00 90.94 106 ALA A CA 1
ATOM 831 C C . ALA A 1 106 ? 12.625 -0.341 5.246 1.00 90.94 106 ALA A C 1
ATOM 833 O O . ALA A 1 106 ? 13.534 -0.663 4.488 1.00 90.94 106 ALA A O 1
ATOM 834 N N . GLN A 1 107 ? 11.716 0.578 4.906 1.00 89.00 107 GLN A N 1
ATOM 835 C CA . GLN A 1 107 ? 11.731 1.288 3.624 1.00 89.00 107 GLN A CA 1
ATOM 836 C C . GLN A 1 107 ? 12.992 2.141 3.450 1.00 89.00 107 GLN A C 1
ATOM 838 O O . GLN A 1 107 ? 13.612 2.100 2.388 1.00 89.00 107 GLN A O 1
ATOM 843 N N . VAL A 1 108 ? 13.407 2.874 4.489 1.00 88.31 108 VAL A N 1
ATOM 844 C CA . VAL A 1 108 ? 14.656 3.654 4.465 1.00 88.31 108 VAL A CA 1
ATOM 845 C C . VAL A 1 108 ? 15.863 2.736 4.277 1.00 88.31 108 VAL A C 1
ATOM 847 O O . VAL A 1 108 ? 16.681 2.980 3.395 1.00 88.31 108 VAL A O 1
ATOM 850 N N . GLN A 1 109 ? 15.945 1.644 5.041 1.00 89.94 109 GLN A N 1
ATOM 851 C CA . GLN A 1 109 ? 17.035 0.670 4.922 1.00 89.94 109 GLN A CA 1
ATOM 852 C C . GLN A 1 109 ? 17.093 0.029 3.532 1.00 89.94 109 GLN A C 1
ATOM 854 O O . GLN A 1 109 ? 18.174 -0.117 2.962 1.00 89.94 109 GLN A O 1
ATOM 859 N N . MET A 1 110 ? 15.936 -0.337 2.974 1.00 82.88 110 MET A N 1
ATOM 860 C CA . MET A 1 110 ? 15.828 -0.917 1.637 1.00 82.88 110 MET A CA 1
ATOM 861 C C . MET A 1 110 ? 16.344 0.061 0.579 1.00 82.88 110 MET A C 1
ATOM 863 O O . MET A 1 110 ? 17.133 -0.328 -0.280 1.00 82.88 110 MET A O 1
ATOM 867 N N . LYS A 1 111 ? 15.960 1.339 0.684 1.00 80.69 111 LYS A N 1
ATOM 868 C CA . LYS A 1 111 ? 16.437 2.403 -0.202 1.00 80.69 111 LYS A CA 1
ATOM 869 C C . LYS A 1 111 ? 17.950 2.602 -0.093 1.00 80.69 111 LYS A C 1
ATOM 871 O O . LYS A 1 111 ? 18.633 2.614 -1.106 1.00 80.69 111 LYS A O 1
ATOM 876 N N . GLU A 1 112 ? 18.498 2.692 1.117 1.00 85.62 112 GLU A N 1
ATOM 877 C CA . GLU A 1 112 ? 19.949 2.833 1.313 1.00 85.62 112 GLU A CA 1
ATOM 878 C C . GLU A 1 112 ? 20.735 1.641 0.758 1.00 85.62 112 GLU A C 1
ATOM 880 O O . GLU A 1 112 ? 21.838 1.795 0.231 1.00 85.62 112 GLU A O 1
ATOM 885 N N . TYR A 1 113 ? 20.195 0.430 0.910 1.00 84.12 113 TYR A N 1
ATOM 886 C CA . TYR A 1 113 ? 20.787 -0.770 0.333 1.00 84.12 113 TYR A CA 1
ATOM 887 C C . TYR A 1 113 ? 20.753 -0.727 -1.198 1.00 84.12 113 TYR A C 1
ATOM 889 O O . TYR A 1 113 ? 21.754 -1.047 -1.840 1.00 84.12 113 TYR A O 1
ATOM 897 N N . TYR A 1 114 ? 19.632 -0.292 -1.767 1.00 74.94 114 TYR A N 1
ATOM 898 C CA . TYR A 1 114 ? 19.449 -0.124 -3.202 1.00 74.94 114 TYR A CA 1
ATOM 899 C C . TYR A 1 114 ? 20.410 0.914 -3.807 1.00 74.94 114 TYR A C 1
ATOM 901 O O . TYR A 1 114 ? 21.126 0.609 -4.768 1.00 74.94 114 TYR A O 1
ATOM 909 N N . ASP A 1 115 ? 20.500 2.098 -3.195 1.00 82.62 115 ASP A N 1
ATOM 910 C CA . ASP A 1 115 ? 21.331 3.216 -3.656 1.00 82.62 115 ASP A CA 1
ATOM 911 C C . ASP A 1 115 ? 22.827 2.842 -3.691 1.00 82.62 115 ASP A C 1
ATOM 913 O O . ASP A 1 115 ? 23.553 3.250 -4.595 1.00 82.62 115 ASP A O 1
ATOM 917 N N . LYS A 1 116 ? 23.303 1.987 -2.771 1.00 84.81 116 LYS A N 1
ATOM 918 C CA . LYS A 1 116 ? 24.698 1.489 -2.764 1.00 84.81 116 LYS A CA 1
ATOM 919 C C . LYS A 1 116 ? 25.085 0.715 -4.029 1.00 84.81 116 LYS A C 1
ATOM 921 O O . LYS A 1 116 ? 26.271 0.644 -4.348 1.00 84.81 116 LYS A O 1
ATOM 926 N N . GLY A 1 117 ? 24.119 0.096 -4.708 1.00 76.12 117 GLY A N 1
ATOM 927 C CA . GLY A 1 117 ? 24.335 -0.679 -5.932 1.00 76.12 117 GLY A CA 1
ATOM 928 C C . GLY A 1 117 ? 24.231 0.137 -7.222 1.00 76.12 117 GLY A C 1
ATOM 929 O O . GLY A 1 117 ? 24.571 -0.381 -8.286 1.00 76.12 117 GLY A O 1
ATOM 930 N N . HIS A 1 118 ? 23.784 1.394 -7.144 1.00 75.38 118 HIS A N 1
ATOM 931 C CA . HIS A 1 118 ? 23.428 2.203 -8.307 1.00 75.38 118 HIS A CA 1
ATOM 932 C C . HIS A 1 118 ? 24.379 3.392 -8.486 1.00 75.38 118 HIS A C 1
ATOM 934 O O . HIS A 1 118 ? 24.845 4.006 -7.529 1.00 75.38 118 HIS A O 1
ATOM 940 N N . ARG A 1 119 ? 24.710 3.717 -9.743 1.00 67.94 119 ARG A N 1
ATOM 941 C CA . ARG A 1 119 ? 25.432 4.952 -10.089 1.00 67.94 119 ARG A CA 1
ATOM 942 C C . ARG A 1 119 ? 24.430 6.075 -10.307 1.00 67.94 119 ARG A C 1
ATOM 944 O O . ARG A 1 119 ? 23.459 5.882 -11.033 1.00 67.94 119 ARG A O 1
ATOM 951 N N . GLU A 1 120 ? 24.721 7.253 -9.763 1.00 58.22 120 GLU A N 1
ATOM 952 C CA . GLU A 1 120 ? 23.980 8.468 -10.099 1.00 58.22 120 GLU A CA 1
ATOM 953 C C . GLU A 1 120 ? 24.100 8.759 -11.604 1.00 58.22 120 GLU A C 1
ATOM 955 O O . GLU A 1 120 ? 25.197 8.961 -12.131 1.00 58.22 120 GLU A O 1
ATOM 960 N N . LEU A 1 121 ? 22.963 8.760 -12.299 1.00 60.69 121 LEU A N 1
ATOM 961 C CA . LEU A 1 121 ? 22.843 9.212 -13.682 1.00 60.69 121 LEU A CA 1
ATOM 962 C C . LEU A 1 121 ? 22.445 10.690 -13.665 1.00 60.69 121 LEU A C 1
ATOM 964 O O . LEU A 1 121 ? 21.366 11.037 -13.190 1.00 60.69 121 LEU A O 1
ATOM 968 N N . GLN A 1 122 ? 23.326 11.556 -14.167 1.00 48.19 122 GLN A N 1
ATOM 969 C CA . GLN A 1 122 ? 23.002 12.958 -14.435 1.00 48.19 122 GLN A CA 1
ATOM 970 C C . GLN A 1 122 ? 22.515 13.084 -15.884 1.00 48.19 122 GLN A C 1
ATOM 972 O O . GLN A 1 122 ? 23.162 12.550 -16.788 1.00 48.19 122 GLN A O 1
ATOM 977 N N . PHE A 1 123 ? 21.377 13.752 -16.081 1.00 50.06 123 PHE A N 1
ATOM 978 C CA . PHE A 1 123 ? 20.757 14.028 -17.382 1.00 50.06 123 PHE A CA 1
ATOM 979 C C . PHE A 1 123 ? 20.998 15.476 -17.810 1.00 50.06 123 PHE A C 1
ATOM 981 O O . PHE A 1 123 ? 20.965 16.358 -16.921 1.00 50.06 123 PHE A O 1
#

Organism: Hevea brasiliensis (NCBI:txid3981)

Sequence (123 aa):
MMLLLDDIRSEIENTDSRCQLRCEVEDGQLGVDWSISNGLILYCHRIYLQPTSPLIHTIIAGVVYGQEPPKLLSYDLGSSQVDVIDKALVDCDSVLEEIRLHLQQAQVQMKEYYDKGHRELQF

Foldseek 3Di:
DVVLVVVVLCQLVVDPVNVVVVVCLVVCVVHDQWDADPSFIGGVNHGDDDPPDPCPVVCCCCVVVVHHDDDPDQDDQPPDPDPVVSVVSNVVVVVVVVVVVVVVVVVVVVVVVVVVVDDDDDD